Protein AF-A0A356KWS8-F1 (afdb_monomer_lite)

Radius of gyration: 13.97 Å; chains: 1; bounding box: 29×35×29 Å

Structure (mmCIF, N/CA/C/O backbone):
data_AF-A0A356KWS8-F1
#
_entry.id   AF-A0A356KWS8-F1
#
loop_
_atom_site.group_PDB
_atom_site.id
_atom_site.type_symbol
_atom_site.label_atom_id
_atom_site.label_alt_id
_atom_site.label_comp_id
_atom_site.label_asym_id
_atom_site.label_entity_id
_atom_site.label_seq_id
_atom_site.pdbx_PDB_ins_code
_atom_site.Cartn_x
_atom_site.Cartn_y
_atom_site.Cartn_z
_atom_site.occupancy
_atom_site.B_iso_or_equiv
_atom_site.auth_seq_id
_atom_site.auth_comp_id
_atom_site.auth_asym_id
_atom_site.auth_atom_id
_atom_site.pdbx_PDB_model_num
ATOM 1 N N . MET A 1 1 ? -12.251 -18.374 -16.821 1.00 40.31 1 MET A N 1
ATOM 2 C CA . MET A 1 1 ? -13.019 -18.858 -15.657 1.00 40.31 1 MET A CA 1
ATOM 3 C C . MET A 1 1 ? -12.883 -17.807 -14.575 1.00 40.31 1 MET A C 1
ATOM 5 O O . MET A 1 1 ? -11.808 -17.690 -14.004 1.00 40.31 1 MET A O 1
ATOM 9 N N . SER A 1 2 ? -13.898 -16.964 -14.393 1.00 53.94 2 SER A N 1
ATOM 10 C CA . SER A 1 2 ? -13.972 -16.062 -13.240 1.00 53.94 2 SER A CA 1
ATOM 11 C C . SER A 1 2 ? -14.193 -16.905 -11.984 1.00 53.94 2 SER A C 1
ATOM 13 O O . SER A 1 2 ? -14.934 -17.887 -12.025 1.00 53.94 2 SER A O 1
ATOM 15 N N . ALA A 1 3 ? -13.505 -16.569 -10.894 1.00 56.03 3 ALA A N 1
ATOM 16 C CA . ALA A 1 3 ? -13.771 -17.175 -9.594 1.00 56.03 3 ALA A CA 1
ATOM 17 C C . ALA A 1 3 ? -15.229 -16.888 -9.164 1.00 56.03 3 ALA A C 1
ATOM 19 O O . ALA A 1 3 ? -15.793 -15.884 -9.615 1.00 56.03 3 ALA A O 1
ATOM 20 N N . PRO A 1 4 ? -15.845 -17.739 -8.320 1.00 53.00 4 PRO A N 1
ATOM 21 C CA . PRO A 1 4 ? -17.135 -17.431 -7.703 1.00 53.00 4 PRO A CA 1
ATOM 22 C C . PRO A 1 4 ? -17.060 -16.081 -6.975 1.00 53.00 4 PRO A C 1
ATOM 24 O O . PRO A 1 4 ? -16.046 -15.787 -6.340 1.00 53.00 4 PRO A O 1
ATOM 27 N N . LEU A 1 5 ? -18.113 -15.264 -7.073 1.00 56.50 5 LEU A N 1
ATOM 28 C CA . LEU A 1 5 ? -18.179 -13.907 -6.493 1.00 56.50 5 LEU A CA 1
ATOM 29 C C . LEU A 1 5 ? -18.077 -13.900 -4.955 1.00 56.50 5 LEU A C 1
ATOM 31 O O . LEU A 1 5 ? -17.832 -12.871 -4.337 1.00 56.50 5 LEU A O 1
ATOM 35 N N . ASP A 1 6 ? -18.268 -15.066 -4.364 1.00 63.38 6 ASP A N 1
ATOM 36 C CA . ASP A 1 6 ? -18.344 -15.380 -2.948 1.00 63.38 6 ASP A CA 1
ATOM 37 C C . ASP A 1 6 ? -16.980 -15.781 -2.348 1.00 63.38 6 ASP A C 1
ATOM 39 O O . ASP A 1 6 ? -16.848 -15.899 -1.130 1.00 63.38 6 ASP A O 1
ATOM 43 N N . VAL A 1 7 ? -15.935 -15.915 -3.176 1.00 65.88 7 VAL A N 1
ATOM 44 C CA . VAL A 1 7 ? -14.559 -16.143 -2.715 1.00 65.88 7 VAL A CA 1
ATOM 45 C C . VAL A 1 7 ? -13.778 -14.835 -2.788 1.00 65.88 7 VAL A C 1
ATOM 47 O O . VAL A 1 7 ? -13.308 -14.430 -3.853 1.00 65.88 7 VAL A O 1
ATOM 50 N N . LEU A 1 8 ? -13.612 -14.178 -1.638 1.00 66.75 8 LEU A N 1
ATOM 51 C CA . LEU A 1 8 ? -12.705 -13.039 -1.527 1.00 66.75 8 LEU A CA 1
ATOM 52 C C . LEU A 1 8 ? -11.268 -13.485 -1.849 1.00 66.75 8 LEU A C 1
ATOM 54 O O . LEU A 1 8 ? -10.868 -14.594 -1.474 1.00 66.75 8 LEU A O 1
ATOM 58 N N . PRO A 1 9 ? -10.472 -12.646 -2.536 1.00 71.56 9 PRO A N 1
ATOM 59 C CA . PRO A 1 9 ? -9.058 -12.932 -2.719 1.00 71.56 9 PRO A CA 1
ATOM 60 C C . PRO A 1 9 ? -8.374 -13.090 -1.351 1.00 71.56 9 PRO A C 1
ATOM 62 O O . PRO A 1 9 ? -8.848 -12.528 -0.358 1.00 71.56 9 PRO A O 1
ATOM 65 N N . PRO A 1 10 ? -7.262 -13.847 -1.275 1.00 77.44 10 PRO A N 1
ATOM 66 C CA . PRO A 1 10 ? -6.489 -13.917 -0.045 1.00 77.44 10 PRO A CA 1
ATOM 67 C C . PRO A 1 10 ? -6.097 -12.501 0.401 1.00 77.44 10 PRO A C 1
ATOM 69 O O . PRO A 1 10 ? -5.916 -11.625 -0.453 1.00 77.44 10 PRO A O 1
ATOM 72 N N . PRO A 1 11 ? -5.958 -12.274 1.717 1.00 79.94 11 PRO A N 1
ATOM 73 C CA . PRO A 1 11 ? -5.541 -10.980 2.222 1.00 79.94 11 PRO A CA 1
ATOM 74 C C . PRO A 1 11 ? -4.176 -10.583 1.636 1.00 79.94 11 PRO A C 1
ATOM 76 O O . PRO A 1 11 ? -3.371 -11.460 1.295 1.00 79.94 11 PRO A O 1
ATOM 79 N N . PRO A 1 12 ? -3.916 -9.273 1.518 1.00 86.19 12 PRO A N 1
ATOM 80 C CA . PRO A 1 12 ? -2.641 -8.770 1.036 1.00 86.19 12 PRO A CA 1
ATOM 81 C C . PRO A 1 12 ? -1.471 -9.205 1.927 1.00 86.19 12 PRO A C 1
ATOM 83 O O . PRO A 1 12 ? -1.629 -9.501 3.114 1.00 86.19 12 PRO A O 1
ATOM 86 N N . ASP A 1 13 ? -0.267 -9.211 1.354 1.00 90.25 13 ASP A N 1
ATOM 87 C CA . ASP A 1 13 ? 0.980 -9.454 2.086 1.00 90.25 13 ASP A CA 1
ATOM 88 C C . ASP A 1 13 ? 1.331 -8.238 2.966 1.00 90.25 13 ASP A C 1
ATOM 90 O O . ASP A 1 13 ? 2.077 -7.333 2.576 1.00 90.25 13 ASP A O 1
ATOM 94 N N . PHE A 1 14 ? 0.764 -8.205 4.175 1.00 91.94 14 PHE A N 1
ATOM 95 C CA . PHE A 1 14 ? 0.964 -7.111 5.127 1.00 91.94 14 PHE A CA 1
ATOM 96 C C . PHE A 1 14 ? 2.426 -6.929 5.554 1.00 91.94 14 PHE A C 1
ATOM 98 O O . PHE A 1 14 ? 2.838 -5.799 5.828 1.00 91.94 14 PHE A O 1
ATOM 105 N N . ASP A 1 15 ? 3.226 -7.997 5.593 1.00 92.88 15 ASP A N 1
ATOM 106 C CA . ASP A 1 15 ? 4.650 -7.913 5.935 1.00 92.88 15 ASP A CA 1
ATOM 107 C C . ASP A 1 15 ? 5.436 -7.211 4.829 1.00 92.88 15 ASP A C 1
ATOM 109 O O . ASP A 1 15 ? 6.283 -6.349 5.093 1.00 92.88 15 ASP A O 1
ATOM 113 N N . PHE A 1 16 ? 5.121 -7.525 3.571 1.00 91.31 16 PHE A N 1
ATOM 114 C CA . PHE A 1 16 ? 5.668 -6.799 2.438 1.00 91.31 16 PHE A CA 1
ATOM 115 C C . PHE A 1 16 ? 5.284 -5.320 2.491 1.00 91.31 16 PHE A C 1
ATOM 117 O O . PHE A 1 16 ? 6.180 -4.476 2.408 1.00 91.31 16 PHE A O 1
ATOM 124 N N . LEU A 1 17 ? 4.001 -4.999 2.695 1.00 93.62 17 LEU A N 1
ATOM 125 C CA . LEU A 1 17 ? 3.536 -3.615 2.806 1.00 93.62 17 LEU A CA 1
ATOM 126 C C . LEU A 1 17 ? 4.256 -2.853 3.928 1.00 93.62 17 LEU A C 1
ATOM 128 O O . LEU A 1 17 ? 4.769 -1.759 3.684 1.00 93.62 17 LEU A O 1
ATOM 132 N N . ARG A 1 18 ? 4.371 -3.442 5.127 1.00 94.44 18 ARG A N 1
ATOM 133 C CA . ARG A 1 18 ? 5.116 -2.866 6.263 1.00 94.44 18 ARG A CA 1
ATOM 134 C C . ARG A 1 18 ? 6.570 -2.572 5.916 1.00 94.44 18 ARG A C 1
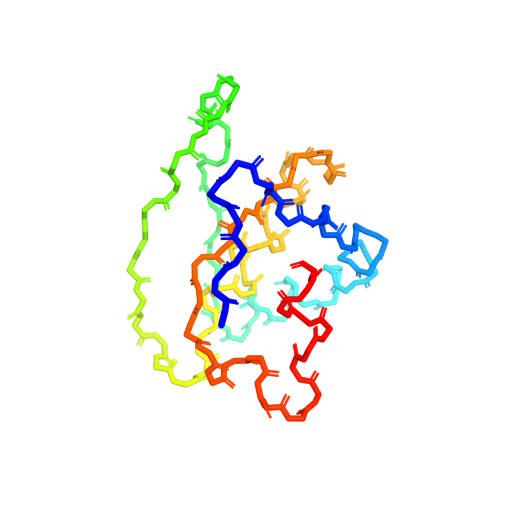ATOM 136 O O . ARG A 1 18 ? 7.119 -1.568 6.359 1.00 94.44 18 ARG A O 1
ATOM 143 N N . ARG A 1 19 ? 7.201 -3.432 5.116 1.00 94.69 19 ARG A N 1
ATOM 144 C CA . ARG A 1 19 ? 8.598 -3.270 4.703 1.00 94.69 19 ARG A CA 1
ATOM 145 C C . ARG A 1 19 ? 8.791 -2.154 3.675 1.00 94.69 19 ARG A C 1
ATOM 147 O O . ARG A 1 19 ? 9.822 -1.485 3.710 1.00 94.69 19 ARG A O 1
ATOM 154 N N . ILE A 1 20 ? 7.851 -1.964 2.748 1.00 94.31 20 ILE A N 1
ATOM 155 C CA . ILE A 1 20 ? 7.994 -0.976 1.660 1.00 94.31 20 ILE A CA 1
ATOM 156 C C . ILE A 1 20 ? 7.441 0.407 2.018 1.00 94.31 20 ILE A C 1
ATOM 158 O O . ILE A 1 20 ? 7.959 1.412 1.528 1.00 94.31 20 ILE A O 1
ATOM 162 N N . GLN A 1 21 ? 6.431 0.473 2.888 1.00 95.50 21 GLN A N 1
ATOM 163 C CA . GLN A 1 21 ? 5.777 1.706 3.326 1.00 95.50 21 GLN A CA 1
ATOM 164 C C . GLN A 1 21 ? 6.748 2.795 3.828 1.00 95.50 21 GLN A C 1
ATOM 166 O O . GLN A 1 21 ? 6.625 3.921 3.334 1.00 95.50 21 GLN A O 1
ATOM 171 N N . PRO A 1 22 ? 7.745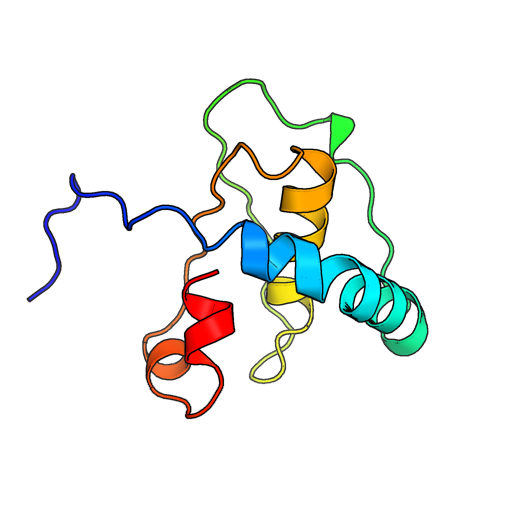 2.518 4.700 1.00 95.88 22 PRO A N 1
ATOM 172 C CA . PRO A 1 22 ? 8.626 3.564 5.231 1.00 95.88 22 PRO A CA 1
ATOM 173 C C . PRO A 1 22 ? 9.592 4.135 4.186 1.00 95.88 22 PRO A C 1
ATOM 175 O O . PRO A 1 22 ? 10.220 5.160 4.427 1.00 95.88 22 PRO A O 1
ATOM 178 N N . ILE A 1 23 ? 9.721 3.488 3.025 1.00 96.12 23 ILE A N 1
ATOM 179 C CA . ILE A 1 23 ? 10.549 3.961 1.911 1.00 96.12 23 ILE A CA 1
ATOM 180 C C . ILE A 1 23 ? 9.675 4.693 0.893 1.00 96.12 23 ILE A C 1
ATOM 182 O O . ILE A 1 23 ? 9.998 5.803 0.468 1.00 96.12 23 ILE A O 1
ATOM 186 N N . LEU A 1 24 ? 8.559 4.078 0.497 1.00 95.25 24 LEU A N 1
ATOM 187 C CA . LEU A 1 24 ? 7.738 4.590 -0.591 1.00 95.25 24 LEU A CA 1
ATOM 188 C C . LEU A 1 24 ? 6.916 5.806 -0.179 1.00 95.25 24 LEU A C 1
ATOM 190 O O . LEU A 1 24 ? 6.953 6.792 -0.906 1.00 95.25 24 LEU A O 1
ATOM 194 N N . LEU A 1 25 ? 6.221 5.804 0.965 1.00 95.25 25 LEU A N 1
ATOM 195 C CA . LEU A 1 25 ? 5.387 6.958 1.331 1.00 95.25 25 LEU A CA 1
ATOM 196 C C . LEU A 1 25 ? 6.186 8.271 1.422 1.00 95.25 25 LEU A C 1
ATOM 198 O O . LEU A 1 25 ? 5.751 9.248 0.808 1.00 95.25 25 LEU A O 1
ATOM 202 N N . PRO A 1 26 ? 7.381 8.317 2.047 1.00 95.81 26 PRO A N 1
ATOM 203 C CA . PRO A 1 26 ? 8.218 9.515 1.999 1.00 95.81 26 PRO A CA 1
ATOM 204 C C . PRO A 1 26 ? 8.660 9.892 0.579 1.00 95.81 26 PRO A C 1
ATOM 206 O O . PRO A 1 26 ? 8.722 11.076 0.247 1.00 95.81 26 PRO A O 1
ATOM 209 N N . ALA A 1 27 ? 8.939 8.913 -0.290 1.00 96.38 27 ALA A N 1
ATOM 210 C CA . ALA A 1 27 ? 9.267 9.179 -1.690 1.00 96.38 27 ALA A CA 1
ATOM 211 C C . ALA A 1 27 ? 8.083 9.814 -2.442 1.00 96.38 27 ALA A C 1
ATOM 213 O O . ALA A 1 27 ? 8.279 10.777 -3.184 1.00 96.38 27 ALA A O 1
ATOM 214 N N . TYR A 1 28 ? 6.855 9.346 -2.195 1.00 95.75 28 TYR A N 1
ATOM 215 C CA . TYR A 1 28 ? 5.631 9.944 -2.733 1.00 95.75 28 TYR A CA 1
ATOM 216 C C . TYR A 1 28 ? 5.416 11.373 -2.222 1.00 95.75 28 TYR A C 1
ATOM 218 O O . TYR A 1 28 ? 5.188 12.288 -3.015 1.00 95.75 28 TYR A O 1
ATOM 226 N N . GLN A 1 29 ? 5.556 11.591 -0.913 1.00 95.69 29 GLN A N 1
ATOM 227 C CA . GLN A 1 29 ? 5.451 12.917 -0.299 1.00 95.69 29 GLN A CA 1
ATOM 228 C C . GLN A 1 29 ? 6.525 13.883 -0.814 1.00 95.69 29 GLN A C 1
ATOM 230 O O . GLN A 1 29 ? 6.275 15.078 -0.924 1.00 95.69 29 GLN A O 1
ATOM 235 N N . ARG A 1 30 ? 7.714 13.392 -1.180 1.00 96.50 3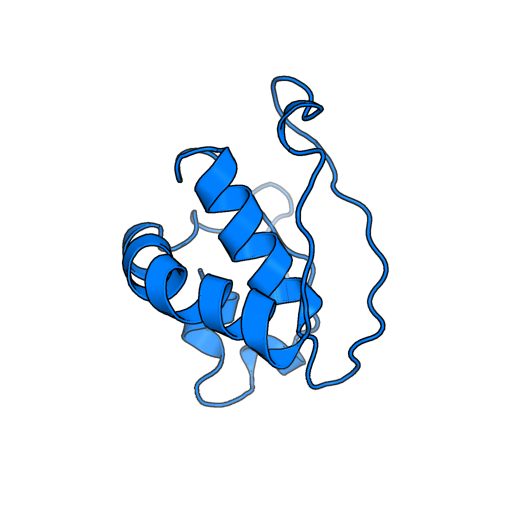0 ARG A N 1
ATOM 236 C CA . ARG A 1 30 ? 8.796 14.233 -1.703 1.00 96.50 30 ARG A CA 1
ATOM 237 C C . ARG A 1 30 ? 8.660 14.534 -3.194 1.00 96.50 30 ARG A C 1
ATOM 239 O O . ARG A 1 30 ? 8.793 15.687 -3.591 1.00 96.50 30 ARG A O 1
ATOM 246 N N . TYR A 1 31 ? 8.450 13.512 -4.021 1.00 94.88 31 TYR A N 1
ATOM 247 C CA . TYR A 1 31 ? 8.450 13.652 -5.479 1.00 94.88 31 TYR A CA 1
ATOM 248 C C . TYR A 1 31 ? 7.106 14.167 -5.998 1.00 94.88 31 TYR A C 1
ATOM 250 O O . TYR A 1 31 ? 7.046 15.198 -6.667 1.00 94.88 31 TYR A O 1
ATOM 258 N N . PHE A 1 32 ? 6.018 13.484 -5.633 1.00 93.38 32 PHE A N 1
ATOM 259 C CA . PHE A 1 32 ? 4.663 13.859 -6.043 1.00 93.38 32 PHE A CA 1
ATOM 260 C C . PHE A 1 32 ? 4.052 14.942 -5.157 1.00 93.38 32 PHE A C 1
ATOM 262 O O . PHE A 1 32 ? 2.987 15.452 -5.489 1.00 93.38 32 PHE A O 1
ATOM 269 N N . ARG A 1 33 ? 4.715 15.308 -4.047 1.00 95.69 33 ARG A N 1
ATOM 270 C CA . ARG A 1 33 ? 4.173 16.250 -3.054 1.00 95.69 33 ARG A CA 1
ATOM 271 C C . ARG A 1 33 ? 2.812 15.791 -2.530 1.00 95.69 33 ARG A C 1
ATOM 273 O O . ARG A 1 33 ? 1.908 16.593 -2.327 1.00 95.69 33 ARG A O 1
ATOM 280 N N . ALA A 1 34 ? 2.678 14.477 -2.349 1.00 95.44 34 ALA A N 1
ATOM 281 C CA . ALA A 1 34 ? 1.448 13.862 -1.882 1.00 95.44 34 ALA A CA 1
ATOM 282 C C . ALA A 1 34 ? 1.056 14.392 -0.492 1.00 95.44 34 ALA A C 1
ATOM 284 O O . ALA A 1 34 ? 1.869 14.363 0.432 1.00 95.44 34 ALA A O 1
ATOM 285 N N . SER A 1 35 ? -0.200 14.821 -0.353 1.00 95.88 35 SER A N 1
ATOM 286 C CA . SER A 1 35 ? -0.854 15.080 0.933 1.00 95.88 35 SER A CA 1
ATOM 287 C C . SER A 1 35 ? -1.842 13.954 1.219 1.00 95.88 35 SER A C 1
ATOM 289 O O . SER A 1 35 ? -2.510 13.474 0.304 1.00 95.88 35 SER A O 1
ATOM 291 N N . ILE A 1 36 ? -1.906 13.514 2.473 1.00 95.88 36 ILE A N 1
ATOM 292 C CA . ILE A 1 36 ? -2.777 12.429 2.927 1.00 95.88 36 ILE A CA 1
ATOM 293 C C . ILE A 1 36 ? -3.528 12.940 4.153 1.00 95.88 36 ILE A C 1
ATOM 295 O O . ILE A 1 36 ? -2.905 13.330 5.138 1.00 95.88 36 ILE A O 1
ATOM 299 N N . GLU A 1 37 ? -4.853 12.911 4.097 1.00 96.00 37 GLU A N 1
ATOM 300 C CA . GLU A 1 37 ? -5.742 13.399 5.150 1.00 96.00 37 GLU A CA 1
ATOM 301 C C . GLU A 1 37 ? -7.072 12.632 5.125 1.00 96.00 37 GLU A C 1
ATOM 303 O O . GLU A 1 37 ? -7.432 12.045 4.104 1.00 96.00 37 GLU A O 1
ATOM 308 N N . GLY A 1 38 ? -7.815 12.639 6.235 1.00 96.12 38 GLY A N 1
ATOM 309 C CA . GLY A 1 38 ? -9.191 12.142 6.271 1.00 96.12 38 GLY A CA 1
ATOM 310 C C . GLY A 1 38 ? -9.365 10.664 6.619 1.00 96.12 38 GLY A C 1
ATOM 311 O O . GLY A 1 38 ? -10.506 10.203 6.656 1.00 96.12 38 GLY A O 1
ATOM 312 N N . TRP A 1 39 ? -8.295 9.912 6.904 1.00 95.44 39 TRP A N 1
ATOM 313 C CA . TRP A 1 39 ? -8.417 8.502 7.306 1.00 95.44 39 TRP A CA 1
ATOM 314 C C . TRP A 1 39 ? -9.174 8.316 8.626 1.00 95.44 39 TRP A C 1
ATOM 316 O O . TRP A 1 39 ? -9.834 7.302 8.822 1.00 95.44 39 TRP A O 1
ATOM 326 N N . GLU A 1 40 ? -9.168 9.324 9.495 1.00 94.19 40 GLU A N 1
ATOM 327 C CA . GLU A 1 40 ? -9.954 9.372 10.728 1.00 94.19 40 GLU A CA 1
ATOM 328 C C . GLU A 1 40 ? -11.476 9.397 10.501 1.00 94.19 40 GLU A C 1
ATOM 330 O O . GLU A 1 40 ? -12.245 9.219 11.442 1.00 94.19 40 GLU A O 1
ATOM 335 N N . ARG A 1 41 ? -11.923 9.620 9.258 1.00 94.50 41 ARG A N 1
ATOM 336 C CA . ARG A 1 41 ? -13.342 9.660 8.869 1.00 94.50 41 ARG A CA 1
ATOM 337 C C . ARG A 1 41 ? -13.848 8.329 8.319 1.00 94.50 41 ARG A C 1
ATOM 339 O O . ARG A 1 41 ? -14.997 8.262 7.882 1.00 94.50 41 ARG A O 1
ATOM 346 N N . LEU A 1 42 ? -13.004 7.294 8.287 1.00 92.75 42 LEU A N 1
ATOM 347 C CA . LEU A 1 42 ? -13.425 5.969 7.847 1.00 92.75 42 LEU A CA 1
ATOM 348 C C . LEU A 1 42 ? -14.559 5.450 8.749 1.00 92.75 42 LEU A C 1
ATOM 350 O O . LEU A 1 42 ? -14.454 5.539 9.976 1.00 92.75 42 LEU A O 1
ATOM 354 N N . PRO A 1 43 ? -15.650 4.917 8.170 1.00 91.62 43 PRO A N 1
ATOM 355 C CA . PRO A 1 43 ? -16.710 4.319 8.964 1.00 91.62 43 PRO A CA 1
ATOM 356 C C . PRO A 1 43 ? -16.214 3.016 9.609 1.00 91.62 43 PRO A C 1
ATOM 358 O O . PRO A 1 43 ? -15.328 2.353 9.066 1.00 91.62 43 PRO A O 1
ATOM 361 N N . PRO A 1 44 ? -16.801 2.598 10.741 1.00 89.19 44 PRO A N 1
ATOM 362 C CA . PRO A 1 44 ? -16.549 1.267 11.271 1.00 89.19 44 PRO A CA 1
ATOM 363 C C . PRO A 1 44 ? -17.121 0.200 10.323 1.00 89.19 44 PRO A C 1
ATOM 365 O O . PRO A 1 44 ? -18.287 0.269 9.934 1.00 89.19 44 PRO A O 1
ATOM 368 N N . GLY A 1 45 ? -16.321 -0.818 9.997 1.00 89.00 45 GLY A N 1
ATOM 369 C CA . GLY A 1 45 ? -16.737 -1.949 9.161 1.00 89.00 45 GLY A CA 1
ATOM 370 C C . GLY A 1 45 ? -16.498 -1.755 7.653 1.00 89.00 45 GLY A C 1
ATOM 371 O O . GLY A 1 45 ? -15.690 -0.917 7.257 1.00 89.00 45 GLY A O 1
ATOM 372 N N . PRO A 1 46 ? -17.155 -2.562 6.794 1.00 89.12 46 PRO A N 1
ATOM 373 C CA . PRO A 1 46 ? -16.923 -2.540 5.350 1.00 89.12 46 PRO A CA 1
ATOM 374 C C . PRO A 1 46 ? -17.268 -1.190 4.708 1.00 89.12 46 PRO A C 1
ATOM 376 O O . PRO A 1 46 ? -18.354 -0.651 4.919 1.00 89.12 46 PRO A O 1
ATOM 379 N N . ALA A 1 47 ? -16.370 -0.688 3.860 1.00 91.31 47 ALA A N 1
ATOM 380 C CA . ALA A 1 47 ? -16.548 0.552 3.114 1.00 91.31 47 ALA A CA 1
ATOM 381 C C . ALA A 1 47 ? -16.079 0.400 1.663 1.00 91.31 47 ALA A C 1
ATOM 383 O O . ALA A 1 47 ? -15.151 -0.355 1.372 1.00 91.31 47 ALA A O 1
ATOM 384 N N . LEU A 1 48 ? -16.698 1.157 0.755 1.00 93.00 48 LEU A N 1
ATOM 385 C CA . LEU A 1 48 ? -16.232 1.307 -0.621 1.00 93.00 48 LEU A CA 1
ATOM 386 C C . LEU A 1 48 ? -15.528 2.657 -0.766 1.00 93.00 48 LEU A C 1
ATOM 388 O O . LEU A 1 48 ? -16.164 3.706 -0.669 1.00 93.00 48 LEU A O 1
ATOM 392 N N . LEU A 1 49 ? -14.221 2.626 -1.022 1.00 92.62 49 LEU A N 1
ATOM 393 C CA . LEU A 1 49 ? -13.450 3.822 -1.351 1.00 92.62 49 LEU A CA 1
ATOM 394 C C . LEU A 1 49 ? -13.602 4.130 -2.843 1.00 92.62 49 LEU A C 1
ATOM 396 O O . LEU A 1 49 ? -13.294 3.293 -3.689 1.00 92.62 49 LEU A O 1
ATOM 400 N N . ILE A 1 50 ? -14.072 5.336 -3.161 1.00 93.94 50 ILE A N 1
ATOM 401 C CA . ILE A 1 50 ? -14.260 5.805 -4.537 1.00 93.94 50 ILE A CA 1
ATOM 402 C C . ILE A 1 50 ? -13.282 6.950 -4.781 1.00 93.94 50 ILE A C 1
ATOM 404 O O . ILE A 1 50 ? -13.285 7.943 -4.055 1.00 93.94 50 ILE A O 1
ATOM 408 N N . GLY A 1 51 ? -12.452 6.811 -5.812 1.00 90.38 51 GLY A N 1
ATOM 409 C CA . GLY A 1 51 ? -11.451 7.803 -6.182 1.00 90.38 51 GLY A CA 1
ATOM 410 C C . GLY A 1 51 ? -11.263 7.890 -7.692 1.00 90.38 51 GLY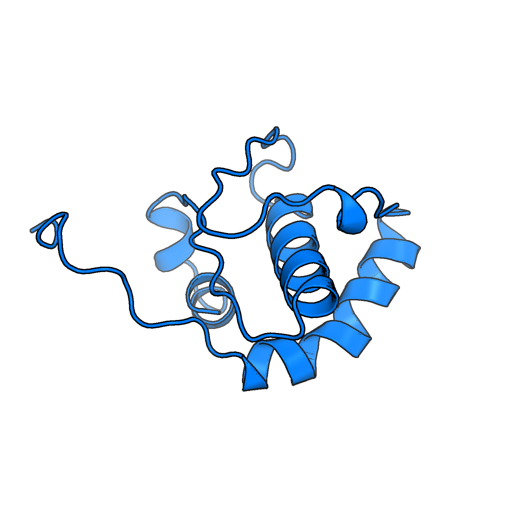 A C 1
ATOM 411 O O . GLY A 1 51 ? -11.637 6.986 -8.438 1.00 90.38 51 GLY A O 1
ATOM 412 N N . ASN A 1 52 ? -10.675 8.997 -8.136 1.00 91.81 52 ASN A N 1
ATOM 413 C CA . ASN A 1 52 ? -10.318 9.193 -9.537 1.00 91.81 52 ASN A CA 1
ATOM 414 C C . ASN A 1 52 ? -9.062 8.386 -9.892 1.00 91.81 52 ASN A C 1
ATOM 416 O O . ASN A 1 52 ? -8.127 8.322 -9.098 1.00 91.81 52 ASN A O 1
ATOM 420 N N . HIS A 1 53 ? -9.017 7.852 -11.113 1.00 90.44 53 HIS A N 1
ATOM 421 C CA . HIS A 1 53 ? -7.834 7.212 -11.689 1.00 90.44 53 HIS A CA 1
ATOM 422 C C . HIS A 1 53 ? -7.339 8.048 -12.871 1.00 90.44 53 HIS A C 1
ATOM 424 O O . HIS A 1 53 ? -7.878 7.969 -13.975 1.00 90.44 53 HIS A O 1
ATOM 430 N N . ASN A 1 54 ? -6.363 8.919 -12.622 1.00 87.00 54 ASN A N 1
ATOM 431 C CA . ASN A 1 54 ? -5.867 9.894 -13.599 1.00 87.00 54 ASN A CA 1
ATOM 432 C C . ASN A 1 54 ? -4.376 9.723 -13.928 1.00 87.00 54 ASN A C 1
ATOM 434 O O . ASN A 1 54 ? -3.872 10.406 -14.818 1.00 87.00 54 ASN A O 1
ATOM 438 N N . GLY A 1 55 ? -3.674 8.801 -13.261 1.00 82.88 55 GLY A N 1
ATOM 439 C CA . GLY A 1 55 ? -2.246 8.559 -13.464 1.00 82.88 55 GLY A CA 1
ATOM 440 C C . GLY A 1 55 ? -1.892 7.731 -14.703 1.00 82.88 55 GLY A C 1
ATOM 441 O O . GLY A 1 55 ? -0.711 7.455 -14.940 1.00 82.88 55 GLY A O 1
ATOM 442 N N . GLY A 1 56 ? -2.893 7.300 -15.478 1.00 83.69 56 GLY A N 1
ATOM 443 C CA . GLY A 1 56 ? -2.710 6.419 -16.628 1.00 83.69 56 GLY A CA 1
ATOM 444 C C . GLY A 1 56 ? -1.908 5.174 -16.247 1.00 83.69 56 GLY A C 1
ATOM 445 O O . GLY A 1 56 ? -2.203 4.510 -15.261 1.00 83.69 56 GLY A O 1
ATOM 446 N N . PHE A 1 57 ? -0.854 4.875 -17.006 1.00 76.25 57 PHE A N 1
ATOM 447 C CA . PHE A 1 57 ? -0.018 3.697 -16.757 1.00 76.25 57 PHE A CA 1
ATOM 448 C C . PHE A 1 57 ? 0.887 3.818 -15.516 1.00 76.25 57 PHE A C 1
ATOM 450 O O . PHE A 1 57 ? 1.274 2.804 -14.943 1.00 76.25 57 PHE A O 1
ATOM 457 N N . VAL A 1 58 ? 1.250 5.039 -15.103 1.00 79.69 58 VAL A N 1
ATOM 458 C CA . VAL A 1 58 ? 2.143 5.258 -13.947 1.00 79.69 58 VAL A CA 1
ATOM 459 C C . VAL A 1 58 ? 1.378 5.118 -12.632 1.00 79.69 58 VAL A C 1
ATOM 461 O O . VAL A 1 58 ? 1.939 4.620 -11.660 1.00 79.69 58 VAL A O 1
ATOM 464 N N . MET A 1 59 ? 0.105 5.525 -12.621 1.00 85.75 59 MET A N 1
ATOM 465 C CA . MET A 1 59 ? -0.857 5.334 -11.527 1.00 85.75 59 MET A CA 1
ATOM 466 C C . MET A 1 59 ? -0.299 5.535 -10.102 1.00 85.75 59 MET A C 1
ATOM 468 O O . MET A 1 59 ? -0.455 4.655 -9.251 1.00 85.75 59 MET A O 1
ATOM 472 N N . PRO A 1 60 ? 0.372 6.668 -9.807 1.00 88.44 60 PRO A N 1
ATOM 473 C CA . PRO A 1 60 ? 0.973 6.904 -8.494 1.00 88.44 60 PRO A CA 1
ATOM 474 C C . PRO A 1 60 ? -0.048 6.862 -7.344 1.00 88.44 60 PRO A C 1
ATOM 476 O O . PRO A 1 60 ? 0.306 6.551 -6.209 1.00 88.44 60 PRO A O 1
ATOM 479 N N . GLU A 1 61 ? -1.316 7.148 -7.626 1.00 91.06 61 GLU A N 1
ATOM 480 C CA . GLU A 1 61 ? -2.402 7.135 -6.658 1.00 91.06 61 GLU A CA 1
ATOM 481 C C . GLU A 1 61 ? -2.679 5.740 -6.086 1.00 91.06 61 GLU A C 1
ATOM 483 O O . GLU A 1 61 ? -2.934 5.630 -4.891 1.00 91.06 61 GLU A O 1
ATOM 488 N N . ALA A 1 62 ? -2.571 4.661 -6.871 1.00 89.44 62 ALA A N 1
ATOM 489 C CA . ALA A 1 62 ? -2.983 3.339 -6.394 1.00 89.44 62 ALA A CA 1
ATOM 490 C C . ALA A 1 62 ? -2.040 2.782 -5.302 1.00 89.44 62 ALA A C 1
ATOM 492 O O . ALA A 1 62 ? -2.531 2.394 -4.233 1.00 89.44 62 ALA A O 1
ATOM 493 N N . PRO A 1 63 ? -0.698 2.796 -5.470 1.00 90.06 63 PRO A N 1
ATOM 494 C CA . PRO A 1 63 ? 0.216 2.415 -4.396 1.00 90.06 63 PRO A CA 1
ATOM 495 C C . PRO A 1 63 ? 0.164 3.389 -3.216 1.00 90.06 63 PRO A C 1
ATOM 497 O O . PRO A 1 63 ? 0.249 2.958 -2.069 1.00 90.06 63 PRO A O 1
ATOM 500 N N . LEU A 1 64 ? 0.005 4.692 -3.475 1.00 94.06 64 LEU A N 1
ATOM 501 C CA . LEU A 1 64 ? -0.097 5.707 -2.427 1.00 94.06 64 LEU A CA 1
ATOM 502 C C . LEU A 1 64 ? -1.313 5.464 -1.523 1.00 94.06 64 LEU A C 1
ATOM 504 O O . LEU A 1 64 ? -1.169 5.426 -0.299 1.00 94.06 64 LEU A O 1
ATOM 508 N N . THR A 1 65 ? -2.496 5.267 -2.108 1.00 94.00 65 THR A N 1
ATOM 509 C CA . THR A 1 65 ? -3.730 4.964 -1.373 1.00 94.00 65 THR A CA 1
ATOM 510 C C . THR A 1 65 ? -3.590 3.661 -0.597 1.00 94.00 65 THR A C 1
ATOM 512 O O . THR A 1 65 ? -3.893 3.643 0.589 1.00 94.00 65 THR A O 1
ATOM 515 N N . THR A 1 66 ? -3.052 2.607 -1.215 1.00 93.06 66 THR A N 1
ATOM 516 C CA . THR A 1 66 ? -2.868 1.299 -0.562 1.00 93.06 66 THR A CA 1
ATOM 517 C C . THR A 1 66 ? -1.955 1.404 0.662 1.00 93.06 66 THR A C 1
ATOM 519 O O . THR A 1 66 ? -2.329 1.009 1.765 1.00 93.06 66 THR A O 1
ATOM 522 N N . LEU A 1 67 ? -0.772 2.005 0.508 1.00 95.12 67 LEU A N 1
ATOM 523 C CA . LEU A 1 67 ? 0.195 2.129 1.601 1.00 95.12 67 LEU A CA 1
ATOM 524 C C . LEU A 1 67 ? -0.304 3.041 2.725 1.00 95.12 67 LEU A C 1
ATOM 526 O O . LEU A 1 67 ? -0.104 2.729 3.898 1.00 95.12 67 LEU A O 1
ATOM 530 N N . SER A 1 68 ? -0.937 4.165 2.380 1.00 95.75 68 SER A N 1
ATOM 531 C CA . SER A 1 68 ? -1.439 5.115 3.377 1.00 95.75 68 SER A CA 1
ATOM 532 C C . SER A 1 68 ? -2.659 4.583 4.128 1.00 95.75 68 SER A C 1
ATOM 534 O O . SER A 1 68 ? -2.724 4.743 5.345 1.00 95.75 68 SER A O 1
ATOM 536 N N . TYR A 1 69 ? -3.562 3.876 3.443 1.00 95.38 69 TYR A N 1
ATOM 537 C CA . TYR A 1 69 ? -4.679 3.172 4.065 1.00 95.38 69 TYR A CA 1
ATOM 538 C C . TYR A 1 69 ? -4.182 2.136 5.075 1.00 95.38 69 TYR A C 1
ATOM 540 O O . TYR A 1 69 ? -4.561 2.183 6.242 1.00 95.38 69 TYR A O 1
ATOM 548 N N . HIS A 1 70 ? -3.274 1.242 4.667 1.00 94.12 70 HIS A N 1
ATOM 549 C CA . HIS A 1 70 ? -2.777 0.197 5.563 1.00 94.12 70 HIS A CA 1
ATOM 550 C C . HIS A 1 70 ? -1.954 0.746 6.729 1.00 94.12 70 HIS A C 1
ATOM 552 O O . HIS A 1 70 ? -2.000 0.186 7.823 1.00 94.12 70 HIS A O 1
ATOM 558 N N . GLN A 1 71 ? -1.251 1.866 6.542 1.00 94.44 71 GLN A N 1
ATOM 559 C CA . GLN A 1 71 ? -0.634 2.575 7.658 1.00 94.44 71 GLN A CA 1
ATOM 560 C C . GLN A 1 71 ? -1.688 3.089 8.651 1.00 94.44 71 GLN A C 1
ATOM 562 O O . GLN A 1 71 ? -1.503 2.928 9.857 1.00 94.44 71 GLN A O 1
ATOM 567 N N . ALA A 1 72 ? -2.778 3.690 8.165 1.00 93.62 72 ALA A N 1
ATOM 568 C CA . ALA A 1 72 ? -3.826 4.262 9.007 1.00 93.62 72 ALA A CA 1
ATOM 569 C C . ALA A 1 72 ? -4.654 3.201 9.754 1.00 93.62 72 ALA A C 1
ATOM 571 O O . ALA A 1 72 ? -5.033 3.427 10.900 1.00 93.62 72 ALA A O 1
ATOM 572 N N . THR A 1 73 ? -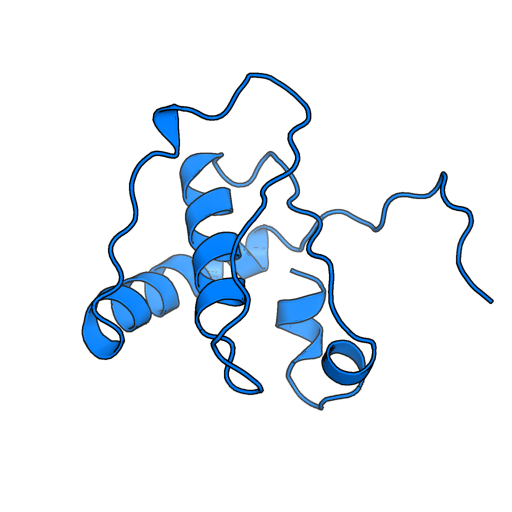4.883 2.034 9.146 1.00 92.75 73 THR A N 1
ATOM 573 C CA . THR A 1 73 ? -5.628 0.908 9.749 1.00 92.75 73 THR A CA 1
ATOM 574 C C . THR A 1 73 ? -4.741 -0.084 10.506 1.00 92.75 73 THR A C 1
ATOM 576 O O . THR A 1 73 ? -5.210 -1.102 11.011 1.00 92.75 73 THR A O 1
ATOM 579 N N . GLY A 1 74 ? -3.431 0.172 10.589 1.00 92.88 74 GLY A N 1
ATOM 580 C CA . GLY A 1 74 ? -2.500 -0.692 11.316 1.00 92.88 74 GLY A CA 1
ATOM 581 C C . GLY A 1 74 ? -2.246 -2.053 10.655 1.00 92.88 74 GLY A C 1
ATOM 582 O O . GLY A 1 74 ? -1.782 -2.980 11.329 1.00 92.88 74 GLY A O 1
ATOM 583 N N . PHE A 1 75 ? -2.481 -2.167 9.343 1.00 92.81 75 PHE A N 1
ATOM 584 C CA . PHE A 1 75 ? -2.308 -3.389 8.547 1.00 92.81 75 PHE A CA 1
ATOM 585 C C . PHE A 1 75 ? -3.109 -4.578 9.114 1.00 92.81 75 PHE A C 1
ATOM 587 O O . PHE A 1 75 ? -2.582 -5.682 9.248 1.00 92.81 75 PHE A O 1
ATOM 594 N N . GLN A 1 76 ? -4.350 -4.314 9.523 1.00 87.69 76 GLN A N 1
ATOM 595 C CA . GLN A 1 76 ? -5.311 -5.322 9.991 1.00 87.69 76 GLN A CA 1
ATOM 596 C C . GLN A 1 76 ? -6.445 -5.499 8.976 1.00 87.69 76 GLN A C 1
ATOM 598 O O . GLN A 1 76 ? -6.886 -6.618 8.721 1.00 87.69 76 GLN A O 1
ATOM 603 N N . ASP A 1 77 ? -6.857 -4.396 8.345 1.00 88.56 77 ASP A N 1
ATOM 604 C CA . ASP A 1 77 ? -7.971 -4.385 7.405 1.00 88.56 77 ASP A CA 1
ATOM 605 C C . ASP A 1 77 ? -7.468 -4.529 5.960 1.00 88.56 77 ASP A C 1
ATOM 607 O O . ASP A 1 77 ? -6.651 -3.713 5.513 1.00 88.56 77 ASP A O 1
ATOM 611 N N . PRO A 1 78 ? -7.926 -5.545 5.204 1.00 89.38 78 PRO A N 1
ATOM 612 C CA . PRO A 1 78 ? -7.533 -5.730 3.813 1.00 89.38 78 PRO A CA 1
ATOM 613 C C . PRO A 1 78 ? -8.211 -4.691 2.909 1.00 89.38 78 PRO A C 1
ATOM 615 O O . PRO A 1 78 ? -9.408 -4.436 3.028 1.00 89.38 78 PRO A O 1
ATOM 618 N N . LEU A 1 79 ? -7.455 -4.128 1.962 1.00 89.69 79 LEU A N 1
ATOM 619 C CA . LEU A 1 79 ? -7.985 -3.273 0.903 1.00 89.69 79 LEU A CA 1
ATOM 620 C C . LEU A 1 79 ? -8.060 -4.079 -0.395 1.00 89.69 79 LEU A C 1
ATOM 622 O O . LEU A 1 79 ? -7.041 -4.532 -0.908 1.00 89.69 79 LEU A O 1
ATOM 626 N N . CYS A 1 80 ? -9.260 -4.254 -0.945 1.00 87.44 80 CYS A N 1
ATOM 627 C CA . CYS A 1 80 ? -9.436 -4.894 -2.247 1.00 87.44 80 CYS A CA 1
ATOM 628 C C . CYS A 1 80 ? -9.510 -3.822 -3.339 1.00 87.44 80 CYS A C 1
ATOM 630 O O . CYS A 1 80 ? -10.490 -3.082 -3.424 1.00 87.44 80 CYS A O 1
ATOM 632 N N . VAL A 1 81 ? -8.465 -3.727 -4.164 1.00 86.50 81 VAL A N 1
ATOM 633 C CA . VAL A 1 81 ? -8.375 -2.735 -5.244 1.00 86.50 81 VAL A CA 1
ATOM 634 C C . VAL A 1 81 ? -8.869 -3.335 -6.559 1.00 86.50 81 VAL A C 1
ATOM 636 O O . VAL A 1 81 ? -8.455 -4.422 -6.962 1.00 86.50 81 VAL A O 1
ATOM 639 N N . LEU A 1 82 ? -9.732 -2.599 -7.262 1.00 85.25 82 LEU A N 1
ATOM 640 C CA . LEU A 1 82 ? -10.149 -2.942 -8.620 1.00 85.25 82 LEU A CA 1
ATOM 641 C C . LEU A 1 82 ? -9.035 -2.568 -9.605 1.00 85.25 82 LEU A C 1
ATOM 643 O O . LEU A 1 82 ? -8.604 -1.419 -9.657 1.00 85.25 82 LEU A O 1
ATOM 647 N N . GLY A 1 83 ? -8.580 -3.533 -10.402 1.00 80.69 83 GLY A N 1
ATOM 648 C CA . GLY A 1 83 ? -7.493 -3.336 -11.358 1.00 80.69 83 GLY A CA 1
ATOM 649 C C . GLY A 1 83 ? -7.735 -4.073 -12.669 1.00 80.69 83 GLY A C 1
ATOM 650 O O . GLY A 1 83 ? -8.383 -5.117 -12.702 1.00 80.69 83 GLY A O 1
ATOM 651 N N . HIS A 1 84 ? -7.204 -3.528 -13.763 1.00 80.25 84 HIS A N 1
ATOM 652 C CA . HIS A 1 84 ? -7.272 -4.171 -15.074 1.00 80.25 84 HIS A CA 1
ATOM 653 C C . HIS A 1 84 ? -6.310 -5.368 -15.156 1.00 80.25 84 HIS A C 1
ATOM 655 O O . HIS A 1 84 ? -5.205 -5.317 -14.613 1.00 80.25 84 HIS A O 1
ATOM 661 N N . ASP A 1 85 ? -6.672 -6.407 -15.917 1.00 75.31 85 ASP A N 1
ATOM 662 C CA . ASP A 1 85 ? -5.873 -7.634 -16.092 1.00 75.31 85 ASP A CA 1
ATOM 663 C C . ASP A 1 85 ? -4.415 -7.374 -16.495 1.00 75.31 85 ASP A C 1
ATOM 665 O O . ASP A 1 85 ? -3.518 -8.154 -16.168 1.00 75.31 85 ASP A O 1
ATOM 669 N N . LEU A 1 86 ? -4.161 -6.279 -17.218 1.00 70.25 86 LEU A N 1
ATOM 670 C CA . LEU A 1 86 ? -2.819 -5.882 -17.645 1.00 70.25 86 LEU A CA 1
ATOM 671 C C . LEU A 1 86 ? -1.864 -5.690 -16.457 1.00 70.25 86 LEU A C 1
ATOM 673 O O . LEU A 1 86 ? -0.707 -6.095 -16.552 1.00 70.25 86 LEU A O 1
ATOM 677 N N . ALA A 1 87 ? -2.345 -5.172 -15.323 1.00 68.25 87 ALA A N 1
ATOM 678 C CA . ALA A 1 87 ? -1.534 -4.995 -14.118 1.00 68.25 87 ALA A CA 1
ATOM 679 C C . ALA A 1 87 ? -0.972 -6.331 -13.597 1.00 68.25 87 ALA A C 1
ATOM 681 O O . ALA A 1 87 ? 0.155 -6.393 -13.110 1.00 68.25 87 ALA A O 1
ATOM 682 N N . PHE A 1 88 ? -1.715 -7.427 -13.776 1.00 68.94 88 PHE A N 1
ATOM 683 C CA . PHE A 1 88 ? -1.304 -8.770 -13.365 1.00 68.94 88 PHE A CA 1
ATOM 684 C C . PHE A 1 88 ? -0.344 -9.448 -14.353 1.00 68.94 88 PHE A C 1
ATOM 686 O O . PHE A 1 88 ? 0.284 -10.450 -14.003 1.00 68.94 88 PHE A O 1
ATOM 693 N N . LYS A 1 89 ? -0.233 -8.924 -15.580 1.00 67.38 89 LYS A N 1
ATOM 694 C CA . LYS A 1 89 ? 0.582 -9.488 -16.669 1.00 67.38 89 LYS A CA 1
ATOM 695 C C . LYS A 1 89 ? 1.945 -8.806 -16.820 1.00 67.38 89 LYS A C 1
ATOM 697 O O . LYS A 1 89 ? 2.812 -9.344 -17.504 1.00 67.38 89 LYS A O 1
ATOM 702 N N . LEU A 1 90 ? 2.155 -7.652 -16.183 1.00 68.31 90 LEU A N 1
ATOM 703 C CA . LEU A 1 90 ? 3.419 -6.915 -16.250 1.00 68.31 90 LEU A CA 1
ATOM 704 C C . LEU A 1 90 ? 4.500 -7.552 -15.348 1.00 68.31 90 LEU A C 1
ATOM 706 O O . LEU A 1 90 ? 4.272 -7.731 -14.143 1.00 68.31 90 LEU A O 1
ATOM 710 N N . PRO A 1 91 ? 5.697 -7.874 -15.884 1.00 60.78 91 PRO A N 1
ATOM 711 C CA . PRO A 1 91 ? 6.801 -8.417 -15.094 1.00 60.78 91 PRO A CA 1
ATOM 712 C C . PRO A 1 91 ? 7.209 -7.452 -13.971 1.00 60.78 91 PRO A C 1
ATOM 714 O O . PRO A 1 91 ? 7.371 -6.258 -14.201 1.00 60.78 91 PRO A O 1
ATOM 717 N N . GLY A 1 92 ? 7.377 -7.958 -12.747 1.00 66.12 92 GLY A N 1
ATOM 718 C CA . GLY A 1 92 ? 7.788 -7.159 -11.580 1.00 66.12 92 GLY A CA 1
ATOM 719 C C . GLY A 1 92 ? 6.648 -6.478 -10.808 1.00 66.12 92 GLY A C 1
ATOM 720 O O . GLY A 1 92 ? 6.810 -6.218 -9.618 1.00 66.12 92 GLY A O 1
ATOM 721 N N . LEU A 1 93 ? 5.469 -6.284 -11.413 1.00 65.94 93 LEU A N 1
ATOM 722 C CA . LEU A 1 93 ? 4.327 -5.628 -10.756 1.00 65.94 93 LEU A CA 1
ATOM 723 C C . LEU A 1 93 ? 3.499 -6.580 -9.877 1.00 65.94 93 LEU A C 1
ATOM 725 O O . LEU A 1 93 ? 2.824 -6.153 -8.946 1.00 65.94 93 LEU A O 1
ATOM 729 N N . ARG A 1 94 ? 3.612 -7.896 -10.105 1.00 64.19 94 ARG A N 1
ATOM 730 C CA . ARG A 1 94 ? 2.838 -8.945 -9.412 1.00 64.19 94 ARG A CA 1
ATOM 731 C C . ARG A 1 94 ? 2.879 -8.860 -7.882 1.00 64.19 94 ARG A C 1
ATOM 733 O O . ARG A 1 94 ? 1.927 -9.286 -7.238 1.00 64.19 94 ARG A O 1
ATOM 740 N N . ARG A 1 95 ? 3.972 -8.352 -7.304 1.00 64.12 95 ARG A N 1
ATOM 741 C CA . ARG A 1 95 ? 4.141 -8.232 -5.848 1.00 64.12 95 ARG A CA 1
ATOM 742 C C . ARG A 1 95 ? 3.399 -7.030 -5.258 1.00 64.12 95 ARG A C 1
ATOM 744 O O . ARG A 1 95 ? 2.993 -7.111 -4.116 1.00 64.12 95 ARG A O 1
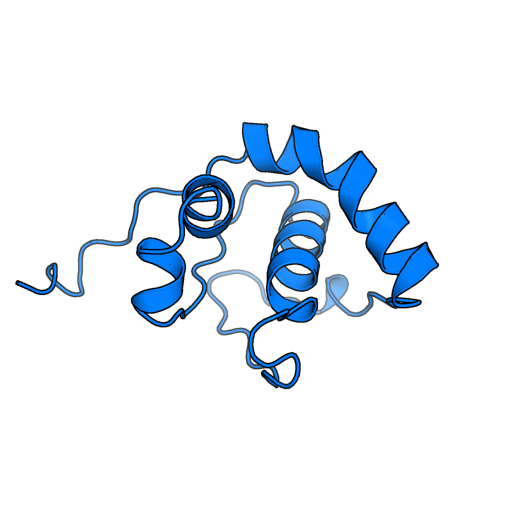ATOM 751 N N . PHE A 1 96 ? 3.188 -5.972 -6.042 1.00 63.19 96 PHE A N 1
ATOM 752 C CA . PHE A 1 96 ? 2.356 -4.826 -5.661 1.00 63.19 96 PHE A CA 1
ATOM 753 C C . PHE A 1 96 ? 0.873 -5.109 -5.856 1.00 63.19 96 PHE A C 1
ATOM 755 O O . PHE A 1 96 ? 0.062 -4.685 -5.058 1.00 63.19 96 PHE A O 1
ATOM 762 N N . VAL A 1 97 ? 0.524 -5.847 -6.907 1.00 63.09 97 VAL A N 1
ATOM 763 C CA . VAL A 1 97 ? -0.880 -6.139 -7.230 1.00 63.09 97 VAL A CA 1
ATOM 764 C C . VAL A 1 97 ? -1.476 -7.224 -6.310 1.00 63.09 97 VAL A C 1
ATOM 766 O O . VAL A 1 97 ? -2.686 -7.400 -6.250 1.00 63.09 97 VAL A O 1
ATOM 769 N N . ARG A 1 98 ? -0.632 -7.988 -5.604 1.00 62.19 98 ARG A N 1
ATOM 770 C CA . ARG A 1 98 ? -1.045 -8.996 -4.605 1.00 62.19 98 ARG A CA 1
ATOM 771 C C . ARG A 1 98 ? -0.841 -8.543 -3.157 1.00 62.19 98 ARG A C 1
ATOM 773 O O . ARG A 1 98 ? -1.094 -9.334 -2.250 1.00 62.19 98 ARG A O 1
ATOM 780 N N . ALA A 1 99 ? -0.299 -7.348 -2.975 1.00 58.66 99 ALA A N 1
ATOM 781 C CA . ALA A 1 99 ? -0.119 -6.718 -1.681 1.00 58.66 99 ALA A CA 1
ATOM 782 C C . ALA A 1 99 ? -1.178 -5.640 -1.484 1.00 58.66 99 ALA A C 1
ATOM 784 O O . ALA A 1 99 ? -1.911 -5.339 -2.449 1.00 58.66 99 ALA A O 1
#

Sequence (99 aa):
MSAPLDVLPPPPDFDFLRRIQPILLPAYQRYFRASIEGWERLPPGPALLIGNHNGGFVMPEAPLTTLSYHQATGFQDPLCVLGHDLAFKLPGLRRFVRA

pLDDT: mean 84.44, std 13.29, range [40.31, 96.5]

Secondary structure (DSSP, 8-state):
-PPPTT-PPPPP-HHHHHHHHHHHHHHHHHHT------GGGPPSS---------STTT-THHHHHHHHHHHHTTT-SPP-----HHHHHSTTTHHHHT-

Foldseek 3Di:
DDDPPPDDDPFAPLVVLVVCLVPVLVVCCPPVVDDDDDLVVDDPDDDDDDDDQDCPPVRSPPLNVQSVNCVSVVVPDGDDDDDDVVQCVDPPSVNVNRD